Prot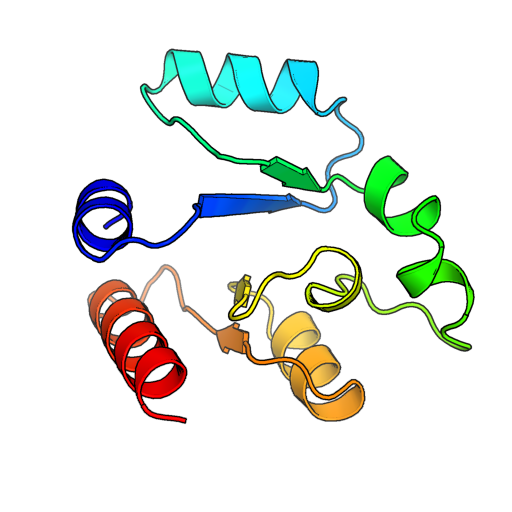ein AF-A0A935PYZ6-F1 (afdb_monomer_lite)

Foldseek 3Di:
DLVVCVVVPDFFEAEEQDPDDQVVVQVVCVVVVHHGPYYHYNVNQCPQPVQVPDPDRQPDDCVSVVRQEAEEQDPSVVVVCVVVVGHYQHADPPPPCSVVSVVVVSVVSVVD

Secondary structure (DSSP, 8-state):
-HHHHHHTTPPPEEE----S-HHHHHHHHHHTT---SEEE-HHHHHH-HHHHT-SS--S--GGGGT-S-EEES-HHHHHHHHHHT--EEE--TT-TTHHHHHHHHHHHHHH-

Organism: NCBI:txid2954385

Radius of gyration: 14.16 Å; chains: 1; bounding box: 30×37×36 Å

Sequence (112 aa):
MIAELRRRGWSIWIYTTSSRSPWQIRNWLLLHGIHVHGIVNSERHRTTPGSRFIRQLPSKFPPAFGIDLHVDDSEGVRMEGQEYGFRVVQVDPHDIFWMHKVLHAVDDVRLG

Structure (mmCIF, N/CA/C/O backbone):
data_AF-A0A935PYZ6-F1
#
_entry.id   AF-A0A935PYZ6-F1
#
loop_
_atom_site.group_PDB
_atom_site.id
_atom_site.type_symbol
_atom_site.label_atom_id
_atom_site.label_alt_id
_atom_site.label_comp_id
_atom_site.label_asym_id
_atom_site.label_entity_id
_atom_site.label_seq_id
_atom_site.pdbx_PDB_ins_code
_atom_site.Cartn_x
_atom_site.Cartn_y
_atom_site.Cartn_z
_atom_site.occupancy
_atom_site.B_iso_or_equiv
_atom_site.auth_seq_id
_atom_site.auth_comp_id
_atom_site.auth_asym_id
_atom_site.auth_atom_id
_atom_site.pdbx_PDB_model_num
ATOM 1 N N . MET A 1 1 ? -3.941 -14.072 -8.807 1.00 88.94 1 MET A N 1
ATOM 2 C CA . MET A 1 1 ? -4.311 -13.136 -7.718 1.00 88.94 1 MET A CA 1
ATOM 3 C C . MET A 1 1 ? -4.869 -11.799 -8.220 1.00 88.94 1 MET A C 1
ATOM 5 O O . MET A 1 1 ? -6.048 -11.567 -8.012 1.00 88.94 1 MET A O 1
ATOM 9 N N . ILE A 1 2 ? -4.097 -10.936 -8.902 1.00 92.00 2 ILE A N 1
ATOM 10 C CA . ILE A 1 2 ? -4.566 -9.595 -9.343 1.00 92.00 2 ILE A CA 1
ATOM 11 C C . ILE A 1 2 ? -5.877 -9.652 -10.147 1.00 92.00 2 ILE A C 1
ATOM 13 O O . ILE A 1 2 ? -6.796 -8.881 -9.883 1.00 92.00 2 ILE A O 1
ATOM 17 N N . ALA A 1 3 ? -5.986 -10.583 -11.102 1.00 92.25 3 ALA A N 1
ATOM 18 C CA . ALA A 1 3 ? -7.209 -10.774 -11.886 1.00 92.25 3 ALA A CA 1
ATOM 19 C C . ALA A 1 3 ? -8.421 -11.161 -11.017 1.00 92.25 3 ALA A C 1
ATOM 21 O O . ALA A 1 3 ? -9.519 -10.666 -11.243 1.00 92.25 3 ALA A O 1
ATOM 22 N N . GLU A 1 4 ? -8.208 -11.987 -9.991 1.00 94.44 4 GLU A N 1
ATOM 23 C CA . GLU A 1 4 ? -9.262 -12.415 -9.068 1.00 94.44 4 GLU A CA 1
ATOM 24 C C . GLU A 1 4 ? -9.744 -11.256 -8.187 1.00 94.44 4 GLU A C 1
ATOM 26 O O . GLU A 1 4 ? -10.944 -11.027 -8.070 1.00 94.44 4 GLU A O 1
ATOM 31 N N . LEU A 1 5 ? -8.823 -10.458 -7.640 1.00 94.50 5 LEU A N 1
ATOM 32 C CA . LEU A 1 5 ? -9.174 -9.264 -6.864 1.00 94.50 5 LEU A CA 1
ATOM 33 C C . LEU A 1 5 ? -9.978 -8.262 -7.706 1.00 94.50 5 LEU A C 1
ATOM 35 O O . LEU A 1 5 ? -10.992 -7.736 -7.252 1.00 94.50 5 LEU A O 1
ATOM 39 N N . ARG A 1 6 ? -9.590 -8.065 -8.970 1.00 94.00 6 ARG A N 1
ATOM 40 C CA . ARG A 1 6 ? -10.339 -7.228 -9.921 1.00 94.00 6 ARG A CA 1
ATOM 41 C C . ARG A 1 6 ? -11.725 -7.780 -10.223 1.00 94.00 6 ARG A C 1
ATOM 43 O O . ARG A 1 6 ? -12.682 -7.018 -10.231 1.00 94.00 6 ARG A O 1
ATOM 50 N N . ARG A 1 7 ? -11.849 -9.095 -10.432 1.00 94.38 7 ARG A N 1
ATOM 51 C CA . ARG A 1 7 ? -13.142 -9.767 -10.639 1.00 94.38 7 ARG A CA 1
ATOM 52 C C . ARG A 1 7 ? -14.075 -9.569 -9.442 1.00 94.38 7 ARG A C 1
ATOM 54 O O . ARG A 1 7 ? -15.281 -9.449 -9.622 1.00 94.38 7 ARG A O 1
ATOM 61 N N . ARG A 1 8 ? -13.517 -9.490 -8.231 1.00 94.19 8 ARG A N 1
ATOM 62 C CA . ARG A 1 8 ? -14.248 -9.166 -6.996 1.00 94.19 8 ARG A CA 1
ATOM 63 C C . ARG A 1 8 ? -14.563 -7.671 -6.832 1.00 94.19 8 ARG A C 1
ATOM 65 O O . ARG A 1 8 ? -15.275 -7.327 -5.892 1.00 94.19 8 ARG A O 1
ATOM 72 N N . GLY A 1 9 ? -14.093 -6.803 -7.729 1.00 94.62 9 GLY A N 1
ATOM 73 C CA . GLY A 1 9 ? -14.374 -5.364 -7.730 1.00 94.62 9 GLY A CA 1
ATOM 74 C C . GLY A 1 9 ? -13.317 -4.491 -7.049 1.00 94.62 9 GLY A C 1
ATOM 75 O O . GLY A 1 9 ? -13.554 -3.303 -6.861 1.00 94.62 9 GLY A O 1
ATOM 76 N N . TRP A 1 10 ? -12.154 -5.040 -6.687 1.00 95.62 10 TRP A N 1
ATOM 77 C CA . TRP A 1 10 ? -11.112 -4.274 -6.000 1.00 95.62 10 TRP A CA 1
ATOM 78 C C . TRP A 1 10 ? -10.245 -3.452 -6.951 1.00 95.62 10 TRP A C 1
ATOM 80 O O . TRP A 1 10 ? -9.766 -3.933 -7.986 1.00 95.62 10 TRP A O 1
ATOM 90 N N . SER A 1 11 ? -9.964 -2.218 -6.531 1.00 96.56 11 SER A N 1
ATOM 91 C CA . SER A 1 11 ? -8.964 -1.362 -7.163 1.00 96.56 11 SER A CA 1
ATOM 92 C C . SER A 1 11 ? -7.563 -1.751 -6.701 1.00 96.56 11 SER A C 1
ATOM 94 O O . SER A 1 11 ? -7.240 -1.691 -5.522 1.00 96.56 11 SER A O 1
ATOM 96 N N . ILE A 1 12 ? -6.703 -2.132 -7.643 1.00 96.56 12 ILE A N 1
ATOM 97 C CA . ILE A 1 12 ? -5.326 -2.556 -7.346 1.00 96.56 12 ILE A CA 1
ATOM 98 C C . ILE A 1 12 ? -4.377 -1.367 -7.388 1.00 96.56 12 ILE A C 1
ATOM 100 O O . ILE A 1 12 ? -4.265 -0.721 -8.430 1.00 96.56 12 ILE A O 1
ATOM 104 N N . TRP A 1 13 ? -3.659 -1.128 -6.296 1.00 98.06 13 TRP A N 1
ATOM 105 C CA . TRP A 1 13 ? -2.644 -0.084 -6.174 1.00 98.06 13 TRP A CA 1
ATOM 106 C C . TRP A 1 13 ? -1.260 -0.686 -5.937 1.00 98.06 13 TRP A C 1
ATOM 108 O O . TRP A 1 13 ? -1.134 -1.791 -5.418 1.00 98.06 13 TRP A O 1
ATOM 118 N N . ILE A 1 14 ? -0.218 0.054 -6.310 1.00 97.81 14 ILE A N 1
ATOM 119 C CA . ILE A 1 14 ? 1.164 -0.254 -5.927 1.00 97.81 14 ILE A CA 1
ATOM 120 C C . ILE A 1 14 ? 1.651 0.833 -4.993 1.00 97.81 14 ILE A C 1
ATOM 122 O O . ILE A 1 14 ? 1.625 2.008 -5.350 1.00 97.81 14 ILE A O 1
ATOM 126 N N . TYR A 1 15 ? 2.140 0.431 -3.828 1.00 98.00 15 TYR A N 1
ATOM 127 C CA . TYR A 1 15 ? 2.745 1.330 -2.863 1.00 98.00 15 TYR A CA 1
ATOM 128 C C . TYR A 1 15 ? 4.181 0.886 -2.603 1.00 98.00 15 TYR A C 1
ATOM 130 O O . TYR A 1 15 ? 4.436 -0.149 -1.997 1.00 98.00 15 TYR A O 1
ATOM 138 N N . THR A 1 16 ? 5.132 1.671 -3.097 1.00 96.69 16 THR A N 1
ATOM 139 C CA . THR A 1 16 ? 6.561 1.374 -3.040 1.00 96.69 16 THR A CA 1
ATOM 140 C C . THR A 1 16 ? 7.348 2.539 -2.447 1.00 96.69 16 THR A C 1
ATOM 142 O O . THR A 1 16 ? 6.992 3.702 -2.616 1.00 96.69 16 THR A O 1
ATOM 145 N N . THR A 1 17 ? 8.470 2.229 -1.805 1.00 94.56 17 THR A N 1
ATOM 146 C CA . THR A 1 17 ? 9.470 3.211 -1.359 1.00 94.56 17 THR A CA 1
ATOM 147 C C . THR A 1 17 ? 10.448 3.611 -2.475 1.00 94.56 17 THR A C 1
ATOM 149 O O . THR A 1 17 ? 11.399 4.360 -2.245 1.00 94.56 17 THR A O 1
ATOM 152 N N . SER A 1 18 ? 10.227 3.158 -3.714 1.00 95.75 18 SER A N 1
ATOM 153 C CA . SER A 1 18 ? 11.026 3.578 -4.868 1.00 95.75 18 SER A CA 1
ATOM 154 C C . SER A 1 18 ? 10.972 5.097 -5.083 1.00 95.75 18 SER A C 1
ATOM 156 O O . SER A 1 18 ? 9.922 5.724 -4.933 1.00 95.75 18 SER A O 1
ATOM 158 N N . SER A 1 19 ? 12.097 5.685 -5.495 1.00 95.81 19 SER A N 1
ATOM 159 C CA . SER A 1 19 ? 12.185 7.073 -5.973 1.00 95.81 19 SER A CA 1
ATOM 160 C C . SER A 1 19 ? 11.827 7.228 -7.456 1.00 95.81 19 SER A C 1
ATOM 162 O O . SER A 1 19 ? 11.721 8.351 -7.945 1.00 95.81 19 SER A O 1
ATOM 164 N N . ARG A 1 20 ? 11.616 6.121 -8.189 1.00 97.25 20 ARG A N 1
ATOM 165 C CA . ARG A 1 20 ? 11.179 6.159 -9.594 1.00 97.25 20 ARG A CA 1
ATOM 166 C C . ARG A 1 20 ? 9.850 6.889 -9.716 1.00 97.25 20 ARG A C 1
ATOM 168 O O . ARG A 1 20 ? 8.990 6.774 -8.840 1.00 97.25 20 ARG A O 1
ATOM 175 N N . SER A 1 21 ? 9.654 7.602 -10.820 1.00 97.50 21 SER A N 1
ATOM 176 C CA . SER A 1 21 ? 8.388 8.289 -11.057 1.00 97.50 21 SER A CA 1
ATOM 177 C C . SER A 1 21 ? 7.241 7.278 -11.209 1.00 97.50 21 SER A C 1
ATOM 179 O O . SER A 1 21 ? 7.458 6.161 -11.698 1.00 97.50 21 SER A O 1
ATOM 181 N N . PRO A 1 22 ? 5.996 7.647 -10.856 1.00 97.50 22 PRO A N 1
ATOM 182 C CA . PRO A 1 22 ? 4.841 6.778 -11.074 1.00 97.50 22 PRO A CA 1
ATOM 183 C C . PRO A 1 22 ? 4.709 6.321 -12.532 1.00 97.50 22 PRO A C 1
ATOM 185 O O . PRO A 1 22 ? 4.306 5.192 -12.787 1.00 97.50 22 PRO A O 1
ATOM 188 N N . TRP A 1 23 ? 5.103 7.164 -13.492 1.00 97.38 23 TRP A N 1
ATOM 189 C CA . TRP A 1 23 ? 5.105 6.820 -14.914 1.00 97.38 23 TRP A CA 1
ATOM 190 C C . TRP A 1 23 ? 6.107 5.707 -15.247 1.00 97.38 23 TRP A C 1
ATOM 192 O O . TRP A 1 23 ? 5.742 4.745 -15.919 1.00 97.38 23 TRP A O 1
ATOM 202 N N . GLN A 1 24 ? 7.337 5.787 -14.726 1.00 97.88 24 GLN A N 1
ATOM 203 C CA . GLN A 1 24 ? 8.354 4.746 -14.923 1.00 97.88 24 GLN A CA 1
ATOM 204 C C . GLN A 1 24 ? 7.900 3.404 -14.342 1.00 97.88 24 GLN A C 1
ATOM 206 O O . GLN A 1 24 ? 8.006 2.375 -15.007 1.00 97.88 24 GLN A O 1
ATOM 211 N N . ILE A 1 25 ? 7.352 3.419 -13.122 1.00 98.06 25 ILE A N 1
ATOM 212 C CA . ILE A 1 25 ? 6.825 2.214 -12.467 1.00 98.06 25 ILE A CA 1
ATOM 213 C C . ILE A 1 25 ? 5.655 1.647 -13.278 1.00 98.06 25 ILE A C 1
ATOM 215 O O . ILE A 1 25 ? 5.609 0.445 -13.529 1.00 98.06 25 ILE A O 1
ATOM 219 N N . ARG A 1 26 ? 4.736 2.505 -13.744 1.00 97.94 26 ARG A N 1
ATOM 220 C CA . ARG A 1 26 ? 3.583 2.077 -14.543 1.00 97.94 26 ARG A CA 1
ATOM 221 C C . ARG A 1 26 ? 4.012 1.398 -15.833 1.00 97.94 26 ARG A C 1
ATOM 223 O O . ARG A 1 26 ? 3.517 0.319 -16.123 1.00 97.94 26 ARG A O 1
ATOM 230 N N . ASN A 1 27 ? 4.943 1.987 -16.577 1.00 97.75 27 ASN A N 1
ATOM 231 C CA . ASN A 1 27 ? 5.432 1.390 -17.819 1.00 97.75 27 ASN A CA 1
ATOM 232 C C . ASN A 1 27 ? 6.114 0.048 -17.576 1.00 97.75 27 ASN A C 1
ATOM 234 O O . ASN A 1 27 ? 5.859 -0.901 -18.307 1.00 97.75 27 ASN A O 1
ATOM 238 N N . TRP A 1 28 ? 6.927 -0.055 -16.522 1.00 97.88 28 TRP A N 1
ATOM 239 C CA . TRP A 1 28 ? 7.554 -1.322 -16.160 1.00 97.88 28 TRP A CA 1
ATOM 240 C C . TRP A 1 28 ? 6.514 -2.407 -15.842 1.00 97.88 28 TRP A C 1
ATOM 242 O O . TRP A 1 28 ? 6.634 -3.524 -16.334 1.00 97.88 28 TRP A O 1
ATOM 252 N N . LEU A 1 29 ? 5.450 -2.080 -15.103 1.00 96.88 29 LEU A N 1
ATOM 253 C CA . LEU A 1 29 ? 4.345 -3.011 -14.834 1.00 96.88 29 LEU A CA 1
ATOM 254 C C . LEU A 1 29 ? 3.589 -3.404 -16.112 1.00 96.88 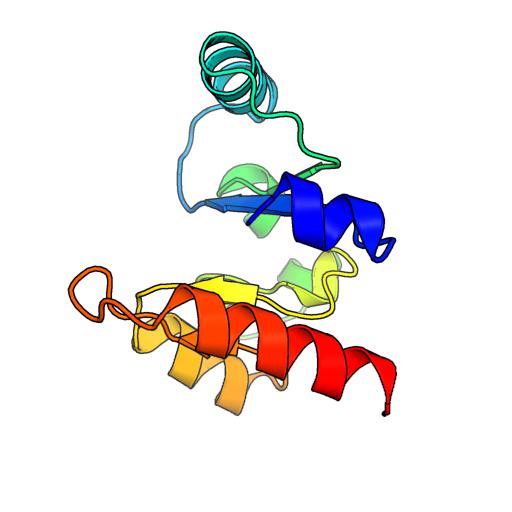29 LEU A C 1
ATOM 256 O O . LEU A 1 29 ? 3.269 -4.577 -16.296 1.00 96.88 29 LEU A O 1
ATOM 260 N N . LEU A 1 30 ? 3.355 -2.450 -17.019 1.00 96.12 30 LEU A N 1
ATOM 261 C CA . LEU A 1 30 ? 2.685 -2.697 -18.300 1.00 96.12 30 LEU A CA 1
ATOM 262 C C . LEU A 1 30 ? 3.469 -3.665 -19.194 1.00 96.12 30 LEU A C 1
ATOM 264 O O . LEU A 1 30 ? 2.849 -4.511 -19.832 1.00 96.12 30 LEU A O 1
ATOM 268 N N . LEU A 1 31 ? 4.806 -3.604 -19.196 1.00 97.50 31 LEU A N 1
ATOM 269 C CA . LEU A 1 31 ? 5.650 -4.575 -19.911 1.00 97.50 31 LEU A CA 1
ATOM 270 C C . LEU A 1 31 ? 5.457 -6.014 -19.407 1.00 97.50 31 LEU A C 1
ATOM 272 O O . LEU A 1 31 ? 5.689 -6.959 -20.152 1.00 97.50 31 LEU A O 1
ATOM 276 N N . HIS A 1 32 ? 4.991 -6.177 -18.168 1.00 95.19 32 HIS A N 1
ATOM 277 C CA . HIS A 1 32 ? 4.660 -7.469 -17.565 1.00 95.19 32 HIS A CA 1
ATOM 278 C C . HIS A 1 32 ? 3.149 -7.772 -17.605 1.00 95.19 32 HIS A C 1
ATOM 280 O O . HIS A 1 32 ? 2.685 -8.691 -16.934 1.00 95.19 32 HIS A O 1
ATOM 286 N N . GLY A 1 33 ? 2.353 -6.988 -18.345 1.00 94.50 33 GLY A N 1
ATOM 287 C CA . GLY A 1 33 ?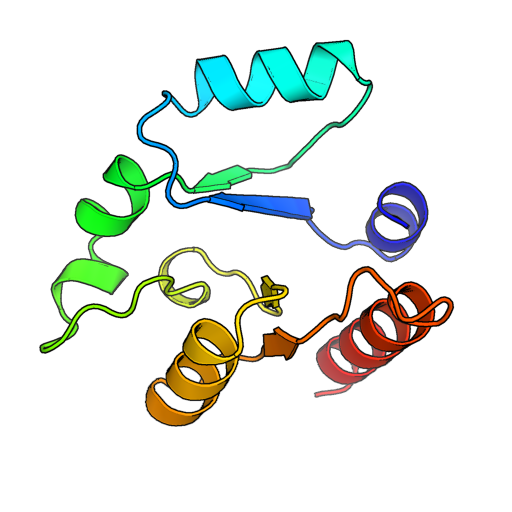 0.897 -7.151 -18.436 1.00 94.50 33 GLY A CA 1
ATOM 288 C C . GLY A 1 33 ? 0.134 -6.781 -17.156 1.00 94.50 33 GLY A C 1
ATOM 289 O O . GLY A 1 33 ? -1.044 -7.114 -17.012 1.00 94.50 33 GLY A O 1
ATOM 290 N N . ILE A 1 34 ? 0.779 -6.098 -16.206 1.00 93.94 34 ILE A N 1
ATOM 291 C CA . ILE A 1 34 ? 0.181 -5.730 -14.922 1.00 93.94 34 ILE A CA 1
ATOM 292 C C . ILE A 1 34 ? -0.390 -4.318 -15.018 1.00 93.94 34 ILE A C 1
ATOM 294 O O . ILE A 1 34 ? 0.322 -3.320 -15.110 1.00 93.94 34 ILE A O 1
ATOM 298 N N . HIS A 1 35 ? -1.711 -4.230 -14.931 1.00 92.75 35 HIS A N 1
ATOM 299 C CA . HIS A 1 35 ? -2.420 -2.960 -14.853 1.00 92.75 35 HIS A CA 1
ATOM 300 C C . HIS A 1 35 ? -2.750 -2.624 -13.391 1.00 92.75 35 HIS A C 1
ATOM 302 O O . HIS A 1 35 ? -3.171 -3.489 -12.617 1.00 92.75 35 HIS A O 1
ATOM 308 N N . VAL A 1 36 ? -2.641 -1.352 -13.012 1.00 95.88 36 VAL A N 1
ATOM 309 C CA . VAL A 1 36 ? -2.932 -0.861 -11.652 1.00 95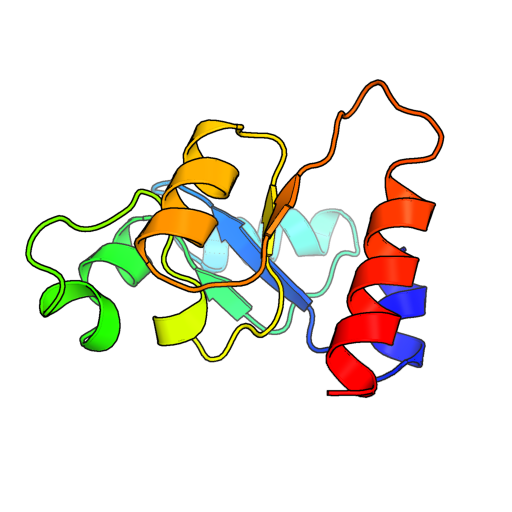.88 36 VAL A CA 1
ATOM 310 C C . VAL A 1 36 ? -3.706 0.455 -11.726 1.00 95.88 36 VAL A C 1
ATOM 312 O O . VAL A 1 36 ? -3.537 1.213 -12.680 1.00 95.88 36 VAL A O 1
ATOM 315 N N . HIS A 1 37 ? -4.569 0.701 -10.743 1.00 96.94 37 HIS A N 1
ATOM 316 C CA . HIS A 1 37 ? -5.393 1.908 -10.623 1.00 96.94 37 HIS A CA 1
ATOM 317 C C . HIS A 1 37 ? -4.556 3.109 -10.190 1.00 96.94 37 HIS A C 1
ATOM 319 O O . HIS A 1 37 ? -4.764 4.221 -10.667 1.00 96.94 37 HIS A O 1
ATOM 325 N N . GLY A 1 38 ? -3.573 2.880 -9.322 1.00 97.06 38 GLY A N 1
ATOM 326 C CA . GLY A 1 38 ? -2.711 3.937 -8.832 1.00 97.06 38 GLY A CA 1
ATOM 327 C C . GLY A 1 38 ? -1.364 3.423 -8.355 1.00 97.06 38 GLY A C 1
ATOM 328 O O . GLY A 1 38 ? -1.179 2.241 -8.065 1.00 97.06 38 GLY A O 1
ATOM 329 N N . ILE A 1 39 ? -0.407 4.344 -8.312 1.00 98.31 39 ILE A N 1
ATOM 330 C CA . ILE A 1 39 ? 0.940 4.111 -7.802 1.00 98.31 39 ILE A CA 1
ATOM 331 C C . ILE A 1 39 ? 1.245 5.197 -6.775 1.00 98.31 39 ILE A C 1
ATOM 333 O O . ILE A 1 39 ? 1.078 6.392 -7.051 1.00 98.31 39 ILE A O 1
ATOM 337 N N . VAL A 1 40 ? 1.703 4.773 -5.607 1.00 97.88 40 VAL A N 1
ATOM 338 C CA . VAL A 1 40 ? 2.268 5.610 -4.554 1.00 97.88 40 VAL A CA 1
ATOM 339 C C . VAL A 1 40 ? 3.748 5.265 -4.456 1.00 97.88 40 VAL A C 1
ATOM 341 O O . VAL A 1 40 ? 4.117 4.136 -4.147 1.00 97.88 40 VAL A O 1
ATOM 344 N N . ASN A 1 41 ? 4.597 6.232 -4.786 1.00 97.38 41 ASN A N 1
ATOM 345 C CA . ASN A 1 41 ? 6.044 6.150 -4.618 1.00 97.38 41 ASN A CA 1
ATOM 346 C C . ASN A 1 41 ? 6.477 7.037 -3.433 1.00 97.38 41 ASN A C 1
ATOM 348 O O . ASN A 1 41 ? 5.645 7.744 -2.856 1.00 97.38 41 ASN A O 1
ATOM 352 N N . SER A 1 42 ? 7.770 7.060 -3.100 1.00 95.25 42 SER A N 1
ATOM 353 C CA . SER A 1 42 ? 8.283 7.857 -1.970 1.00 95.25 42 SER A CA 1
ATOM 354 C C . SER A 1 42 ? 7.963 9.351 -2.071 1.00 95.25 42 SER A C 1
ATOM 356 O O . SER A 1 42 ? 7.620 9.980 -1.073 1.00 95.25 42 SER A O 1
ATOM 358 N N . GLU A 1 43 ? 8.016 9.924 -3.274 1.00 94.81 43 GLU A N 1
ATOM 359 C CA . GLU A 1 43 ? 7.704 11.343 -3.483 1.00 94.81 43 GLU A CA 1
ATOM 360 C C . GLU A 1 43 ? 6.218 11.639 -3.267 1.00 94.81 43 GLU A C 1
ATOM 362 O O . GLU A 1 43 ? 5.859 12.551 -2.518 1.00 94.81 43 GLU A O 1
ATOM 367 N N . ARG A 1 44 ? 5.326 10.835 -3.856 1.00 94.94 44 ARG A N 1
ATOM 368 C CA . ARG A 1 44 ? 3.881 10.977 -3.649 1.00 94.94 44 ARG A CA 1
ATOM 369 C C . ARG A 1 44 ? 3.504 10.763 -2.182 1.00 94.94 44 ARG A C 1
ATOM 371 O O . ARG A 1 44 ? 2.665 11.497 -1.671 1.00 94.94 44 ARG A O 1
ATOM 378 N N . HIS A 1 45 ? 4.141 9.812 -1.498 1.00 95.06 45 HIS A N 1
ATOM 379 C CA . HIS A 1 45 ? 3.959 9.582 -0.060 1.00 95.06 45 HIS A CA 1
ATOM 380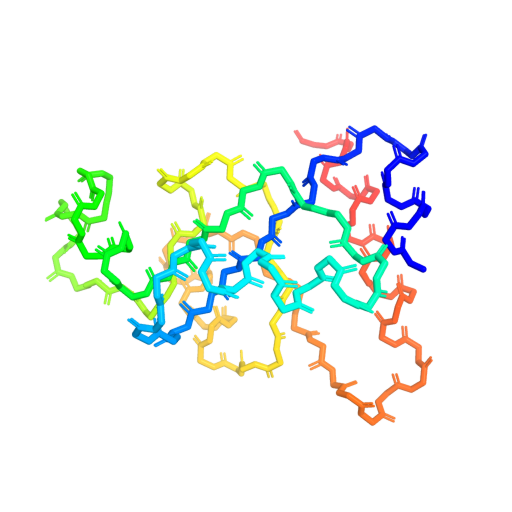 C C . HIS A 1 45 ? 4.237 10.842 0.766 1.00 95.06 45 HIS A C 1
ATOM 382 O O . HIS A 1 45 ? 3.361 11.314 1.485 1.00 95.06 45 HIS A O 1
ATOM 388 N N . ARG A 1 46 ? 5.422 11.438 0.599 1.00 91.88 46 ARG A N 1
ATOM 389 C CA . ARG A 1 46 ? 5.859 12.624 1.362 1.00 91.88 46 ARG A CA 1
ATOM 390 C C . ARG A 1 46 ? 5.031 13.867 1.057 1.00 91.88 46 ARG A C 1
ATOM 392 O O . ARG A 1 46 ? 4.791 14.703 1.923 1.00 91.88 46 ARG A O 1
ATOM 399 N N . THR A 1 47 ? 4.615 14.010 -0.196 1.00 91.25 47 THR A N 1
ATOM 400 C CA . THR A 1 47 ? 3.907 15.203 -0.664 1.00 91.25 47 THR A CA 1
ATOM 401 C C . THR A 1 47 ? 2.398 15.138 -0.434 1.00 91.25 47 THR A C 1
ATOM 403 O O . THR A 1 47 ? 1.746 16.172 -0.547 1.00 91.25 47 THR A O 1
ATOM 406 N N . THR A 1 48 ? 1.811 14.000 -0.065 1.00 91.31 48 THR A N 1
ATOM 407 C CA . THR A 1 48 ? 0.353 13.905 0.117 1.00 91.31 48 THR A CA 1
ATOM 408 C C . THR A 1 48 ? -0.087 14.562 1.430 1.00 91.31 48 THR A C 1
ATOM 410 O O . THR A 1 48 ? 0.462 14.224 2.476 1.00 91.31 48 THR A O 1
ATOM 413 N N . PRO A 1 49 ? -1.076 15.483 1.428 1.00 81.38 49 PRO A N 1
ATOM 414 C CA . PRO A 1 49 ? -1.492 16.201 2.635 1.00 81.38 49 PRO A CA 1
ATOM 415 C C . PRO A 1 49 ? -1.844 15.293 3.818 1.00 81.38 49 PRO A C 1
ATOM 417 O O . PRO A 1 49 ? -1.384 15.562 4.920 1.00 81.38 49 PRO A O 1
ATOM 420 N N . GLY A 1 50 ? -2.560 14.185 3.589 1.00 77.69 50 GLY A N 1
ATOM 421 C CA . GLY A 1 50 ? -2.917 13.221 4.643 1.00 77.69 50 GLY A CA 1
ATOM 422 C C . GLY A 1 50 ? -1.714 12.614 5.376 1.00 77.69 50 GLY A C 1
ATOM 423 O O . GLY A 1 50 ? -1.811 12.301 6.555 1.00 77.69 50 GLY A O 1
ATOM 424 N N . SER A 1 51 ? -0.563 12.528 4.708 1.00 75.94 51 SER A N 1
ATOM 425 C CA . SER A 1 51 ? 0.700 12.066 5.286 1.00 75.94 51 SER A CA 1
ATOM 426 C C . SER A 1 51 ? 1.422 13.168 6.075 1.00 75.94 51 SER A C 1
ATOM 428 O O . SER A 1 51 ? 2.050 12.900 7.094 1.00 75.94 51 SER A O 1
ATOM 430 N N . ARG A 1 52 ? 1.323 14.434 5.645 1.00 71.19 52 ARG A N 1
ATOM 431 C CA . ARG A 1 52 ? 2.079 15.558 6.238 1.00 71.19 52 ARG A CA 1
ATOM 432 C C . ARG A 1 52 ? 1.643 15.932 7.657 1.00 71.19 52 ARG A C 1
ATOM 434 O O . ARG A 1 52 ? 2.409 16.577 8.364 1.00 71.19 52 ARG A O 1
ATOM 441 N N . PHE A 1 53 ? 0.425 15.572 8.060 1.00 73.56 53 PHE A N 1
ATOM 442 C CA . PHE A 1 53 ? -0.105 15.879 9.395 1.00 73.56 53 PHE A CA 1
ATOM 443 C C . PHE A 1 53 ? 0.260 14.828 10.453 1.00 73.56 53 PHE A C 1
ATOM 445 O O . PHE A 1 53 ? -0.060 15.000 11.629 1.00 73.56 53 PHE A O 1
ATOM 452 N N . ILE A 1 54 ? 0.948 13.753 10.060 1.00 80.38 54 ILE A N 1
ATOM 453 C CA . ILE A 1 54 ? 1.391 12.706 10.978 1.00 80.38 54 ILE A CA 1
ATOM 454 C C . ILE A 1 54 ? 2.713 13.141 11.613 1.00 80.38 54 ILE A C 1
ATOM 456 O O . ILE A 1 54 ? 3.696 13.374 10.913 1.00 80.38 54 ILE A O 1
ATOM 460 N N . ARG A 1 55 ? 2.743 13.245 12.951 1.00 79.50 55 ARG A N 1
ATOM 461 C CA . ARG A 1 55 ? 3.928 13.713 13.705 1.00 79.50 55 ARG A CA 1
ATOM 462 C C . ARG A 1 55 ? 5.178 12.879 13.412 1.00 79.50 55 ARG A C 1
ATOM 464 O O . ARG A 1 55 ? 6.271 13.433 13.362 1.00 79.50 55 ARG A O 1
ATOM 471 N N . GLN A 1 56 ? 5.006 11.572 13.232 1.00 86.69 56 GLN A N 1
ATOM 472 C CA . GLN A 1 56 ? 6.040 10.636 12.803 1.00 86.69 56 GLN A CA 1
ATOM 473 C C . GLN A 1 56 ? 5.505 9.891 11.585 1.00 86.69 56 GLN A C 1
ATOM 475 O O . GLN A 1 56 ? 4.640 9.034 11.707 1.00 86.69 56 GLN A O 1
ATOM 480 N N . LEU A 1 57 ? 5.942 10.291 10.393 1.00 88.50 57 LEU A N 1
ATOM 481 C CA . LEU A 1 57 ? 5.431 9.714 9.155 1.00 88.50 57 LEU A CA 1
ATOM 482 C C . LEU A 1 57 ? 5.856 8.235 9.053 1.00 88.50 57 LEU A C 1
ATOM 484 O O . LEU A 1 57 ? 7.062 7.994 8.945 1.00 88.50 57 LEU A O 1
ATOM 488 N N . PRO A 1 58 ? 4.924 7.259 9.032 1.00 93.19 58 PRO A N 1
ATOM 489 C CA . PRO A 1 58 ? 5.281 5.860 8.820 1.00 93.19 58 PRO A CA 1
ATOM 490 C C . PRO A 1 58 ? 5.871 5.649 7.423 1.00 93.19 58 PRO A C 1
ATOM 492 O O . PRO A 1 58 ? 5.674 6.453 6.499 1.00 93.19 58 PRO A O 1
ATOM 495 N N . SER A 1 59 ? 6.569 4.531 7.238 1.00 94.81 59 SER A N 1
ATOM 496 C CA . SER A 1 59 ? 7.150 4.141 5.953 1.00 94.81 59 SER A CA 1
ATOM 497 C C . SER A 1 59 ? 6.101 4.082 4.838 1.00 94.81 59 SER A C 1
ATOM 499 O O . SER A 1 59 ? 6.384 4.460 3.695 1.00 94.81 59 SER A O 1
ATOM 501 N N . LYS A 1 60 ? 4.874 3.672 5.183 1.00 95.88 60 LYS A N 1
ATOM 502 C CA . LYS A 1 60 ? 3.690 3.693 4.321 1.00 95.88 60 LYS A CA 1
ATOM 503 C C . LYS A 1 60 ? 2.461 4.124 5.122 1.00 95.88 60 LYS A C 1
ATOM 505 O O . LYS A 1 60 ? 2.296 3.741 6.271 1.00 95.88 60 LYS A O 1
ATOM 510 N N . PHE A 1 61 ? 1.574 4.894 4.494 1.00 95.94 61 PHE A N 1
ATOM 511 C CA . PHE A 1 61 ? 0.292 5.296 5.072 1.00 95.94 61 PHE A CA 1
ATOM 512 C C . PHE A 1 61 ? -0.855 5.157 4.051 1.00 95.94 61 PHE A C 1
ATOM 514 O O . PHE A 1 61 ? -1.292 6.144 3.452 1.00 95.94 61 PHE A O 1
ATOM 521 N N . PRO A 1 62 ? -1.335 3.920 3.814 1.00 96.88 62 PRO A N 1
ATOM 522 C CA . PRO A 1 62 ? -2.408 3.618 2.860 1.00 96.88 62 PRO A CA 1
ATOM 523 C C . PRO A 1 62 ? -3.684 4.479 3.007 1.00 96.88 62 PRO A C 1
ATOM 525 O O . PRO A 1 62 ? -4.226 4.887 1.971 1.00 96.88 62 PRO A O 1
ATOM 528 N N . PRO A 1 63 ? -4.138 4.857 4.226 1.00 95.38 63 PRO A N 1
ATOM 529 C CA . PRO A 1 63 ? -5.340 5.679 4.393 1.00 95.38 63 PRO A CA 1
ATOM 530 C C . PRO A 1 63 ? -5.289 7.043 3.697 1.00 95.38 63 PRO A C 1
ATOM 532 O O . PRO A 1 63 ? -6.314 7.508 3.205 1.00 95.38 63 PRO A O 1
ATOM 535 N N . ALA A 1 64 ? -4.111 7.667 3.559 1.00 94.81 64 ALA A N 1
ATOM 536 C CA . ALA A 1 64 ? -3.980 8.941 2.836 1.00 94.81 64 ALA A CA 1
ATOM 537 C C . ALA A 1 64 ? -4.294 8.834 1.330 1.00 94.81 64 ALA A C 1
ATOM 539 O O . ALA A 1 64 ? -4.402 9.855 0.649 1.00 94.81 64 ALA A O 1
ATOM 540 N N . PHE A 1 65 ? -4.445 7.613 0.813 1.00 95.19 65 PHE A N 1
ATOM 541 C CA . PHE A 1 65 ? -4.738 7.314 -0.586 1.00 95.19 65 PHE A CA 1
ATOM 542 C C . PHE A 1 65 ? -6.070 6.581 -0.777 1.00 95.19 65 PHE A C 1
ATOM 544 O O . PHE A 1 65 ? -6.375 6.202 -1.907 1.00 95.19 65 PHE A O 1
ATOM 551 N N . GLY A 1 66 ? -6.849 6.379 0.294 1.00 94.38 66 GLY A N 1
ATOM 552 C CA . GLY A 1 66 ? -8.090 5.600 0.246 1.00 94.38 66 GLY A CA 1
ATOM 553 C C . GLY A 1 66 ? -7.855 4.121 -0.067 1.00 94.38 66 GLY A C 1
ATOM 554 O O . GLY A 1 66 ? -8.630 3.523 -0.803 1.00 94.38 66 GLY A O 1
ATOM 555 N N . ILE A 1 67 ? -6.743 3.553 0.412 1.00 97.25 67 ILE A N 1
ATOM 556 C CA . ILE A 1 67 ? -6.437 2.126 0.268 1.00 97.25 67 ILE A CA 1
ATOM 557 C C . ILE A 1 67 ? -6.915 1.401 1.531 1.00 97.25 67 ILE A C 1
ATOM 559 O O . ILE A 1 67 ? -6.394 1.652 2.618 1.00 97.25 67 ILE A O 1
ATOM 563 N N . ASP A 1 68 ? -7.874 0.487 1.369 1.00 97.31 68 ASP A N 1
ATOM 564 C CA . ASP A 1 68 ? -8.564 -0.191 2.480 1.00 97.31 68 ASP A CA 1
ATOM 565 C C . ASP A 1 68 ? -7.751 -1.326 3.122 1.00 97.31 68 ASP A C 1
ATOM 567 O O . ASP A 1 68 ? -7.927 -1.648 4.298 1.00 97.31 68 ASP A O 1
ATOM 571 N N . LEU A 1 69 ? -6.868 -1.953 2.340 1.00 97.81 69 LEU A N 1
ATOM 572 C CA . LEU A 1 69 ? -6.030 -3.072 2.760 1.00 97.81 69 LEU A CA 1
ATOM 573 C C . LEU A 1 69 ? -4.662 -2.973 2.094 1.00 97.81 69 LEU A C 1
ATOM 575 O O . LEU A 1 69 ? -4.560 -2.900 0.868 1.00 97.81 69 LEU A O 1
ATOM 579 N N . HIS A 1 70 ? -3.607 -3.011 2.899 1.00 98.12 70 HIS A N 1
ATOM 580 C CA . HIS A 1 70 ? -2.234 -3.015 2.410 1.00 98.12 70 HIS A CA 1
ATOM 581 C C . HIS A 1 70 ? -1.620 -4.408 2.539 1.00 98.12 70 HIS A C 1
ATOM 583 O O . HIS A 1 70 ? -1.797 -5.074 3.553 1.00 98.12 70 HIS A O 1
ATOM 589 N N . VAL A 1 71 ? -0.911 -4.864 1.509 1.00 97.88 71 VAL A N 1
ATOM 590 C CA . VAL A 1 71 ? -0.210 -6.157 1.508 1.00 97.88 71 VAL A CA 1
ATOM 591 C C . VAL A 1 71 ? 1.281 -5.868 1.434 1.00 97.88 71 VAL A C 1
ATOM 593 O O . VAL A 1 71 ? 1.720 -5.167 0.522 1.00 97.88 71 VAL A O 1
ATOM 596 N N . ASP A 1 72 ? 2.047 -6.379 2.391 1.00 97.81 72 ASP A N 1
ATOM 597 C CA . ASP A 1 72 ? 3.481 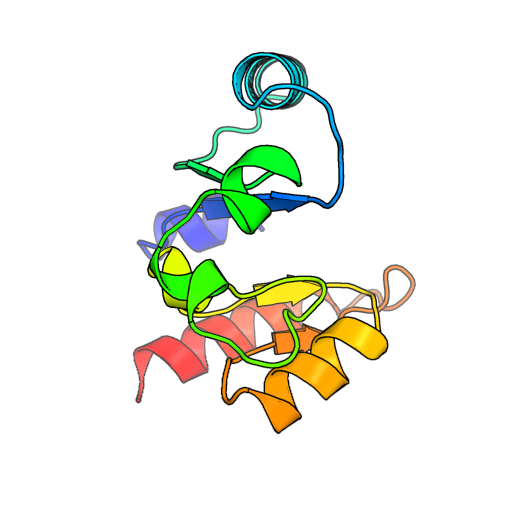-6.102 2.522 1.00 97.81 72 ASP A CA 1
ATOM 598 C C . ASP A 1 72 ? 4.192 -7.295 3.161 1.00 97.81 72 ASP A C 1
ATOM 600 O O . ASP A 1 72 ? 3.585 -8.028 3.934 1.00 97.81 72 ASP A O 1
ATOM 604 N N . ASP A 1 73 ? 5.467 -7.500 2.866 1.00 97.06 73 ASP A N 1
ATOM 605 C CA . ASP A 1 73 ? 6.290 -8.527 3.514 1.00 97.06 73 ASP A CA 1
ATOM 606 C C . ASP A 1 73 ? 7.000 -8.010 4.776 1.00 97.06 73 ASP A C 1
ATOM 608 O O . ASP A 1 73 ? 7.369 -8.783 5.665 1.00 97.06 73 ASP A O 1
ATOM 612 N N . SER A 1 74 ? 7.130 -6.688 4.909 1.00 97.31 74 SER A N 1
ATOM 613 C CA . SER A 1 74 ? 7.809 -6.056 6.035 1.00 97.31 74 SER A CA 1
ATOM 614 C C . SER A 1 74 ? 7.015 -6.149 7.339 1.00 97.31 74 SER A C 1
ATOM 616 O O . SER A 1 74 ? 5.904 -5.624 7.463 1.00 97.31 74 SER A O 1
ATOM 618 N N . GLU A 1 75 ? 7.647 -6.707 8.374 1.00 96.88 75 GLU A N 1
ATOM 619 C CA . GLU A 1 75 ? 7.125 -6.647 9.744 1.00 96.88 75 GLU A CA 1
ATOM 620 C C . GLU A 1 75 ? 6.978 -5.200 10.233 1.00 96.88 75 GLU A C 1
ATOM 622 O O . GLU A 1 75 ? 5.999 -4.872 10.903 1.00 96.88 75 GLU A O 1
ATOM 627 N N . GLY A 1 76 ? 7.899 -4.312 9.842 1.00 97.31 76 GLY A N 1
ATOM 628 C CA . GLY A 1 76 ? 7.832 -2.888 10.174 1.00 97.31 76 GLY A CA 1
ATOM 629 C C . GLY A 1 76 ? 6.527 -2.247 9.707 1.00 97.31 76 GLY A C 1
ATOM 630 O O . GLY A 1 76 ? 5.888 -1.531 10.469 1.00 97.31 76 GLY A O 1
ATOM 631 N N . VAL A 1 77 ? 6.068 -2.586 8.500 1.00 97.56 77 VAL A N 1
ATOM 632 C CA . VAL A 1 77 ? 4.798 -2.074 7.962 1.00 97.56 77 VAL A CA 1
ATOM 633 C C . VAL A 1 77 ? 3.601 -2.637 8.730 1.00 97.56 77 VAL A C 1
ATOM 635 O O . VAL A 1 77 ? 2.635 -1.914 8.960 1.00 97.56 77 VAL A O 1
ATOM 638 N N . ARG A 1 78 ? 3.652 -3.900 9.178 1.00 97.88 78 ARG A N 1
ATOM 639 C CA . ARG A 1 78 ? 2.609 -4.472 10.046 1.00 97.88 78 ARG A CA 1
ATOM 640 C C . ARG A 1 78 ? 2.534 -3.736 11.387 1.00 97.88 78 ARG A C 1
ATOM 642 O O . ARG A 1 78 ? 1.431 -3.443 11.845 1.00 97.88 78 ARG A O 1
ATOM 649 N N . MET A 1 79 ? 3.679 -3.442 12.005 1.00 97.88 79 MET A N 1
ATOM 650 C CA . MET A 1 79 ? 3.742 -2.686 13.263 1.00 97.88 79 MET A CA 1
ATOM 651 C C . MET A 1 79 ? 3.207 -1.261 13.087 1.00 97.88 79 MET A C 1
ATOM 653 O O . MET A 1 79 ? 2.363 -0.833 13.868 1.00 97.88 79 MET A O 1
ATOM 657 N N . GLU A 1 80 ? 3.602 -0.568 12.016 1.00 97.19 80 GLU A N 1
ATOM 658 C CA . GLU A 1 80 ? 3.045 0.744 11.661 1.00 97.19 80 GLU A CA 1
ATOM 659 C C . GLU A 1 80 ? 1.527 0.665 11.422 1.00 97.19 80 GLU A C 1
ATOM 661 O O . GLU A 1 80 ? 0.783 1.535 11.864 1.00 97.19 80 GLU A O 1
ATOM 666 N N . GLY A 1 81 ? 1.032 -0.398 10.783 1.00 97.06 81 GLY A N 1
ATOM 667 C CA . GLY A 1 81 ? -0.405 -0.630 10.612 1.00 97.06 81 GLY A CA 1
ATOM 668 C C . GLY A 1 81 ? -1.161 -0.701 11.938 1.00 97.06 81 GLY A C 1
ATOM 669 O O . GLY A 1 81 ? -2.236 -0.116 12.071 1.00 97.06 81 GLY A O 1
ATOM 670 N N . GLN A 1 82 ? -0.575 -1.361 12.940 1.00 97.25 82 GLN A N 1
ATOM 671 C CA . GLN A 1 82 ? -1.132 -1.438 14.294 1.00 97.25 82 GLN A CA 1
ATOM 672 C C . GLN A 1 82 ? -1.075 -0.091 15.020 1.00 97.25 82 GLN A C 1
ATOM 674 O O . GLN A 1 82 ? -2.047 0.288 15.668 1.00 97.25 82 GLN A O 1
ATOM 679 N N . GLU A 1 83 ? 0.036 0.635 14.897 1.00 96.19 83 GLU A N 1
ATOM 680 C CA . GLU A 1 83 ? 0.239 1.934 15.546 1.00 96.19 83 GLU A CA 1
ATOM 681 C C . GLU A 1 83 ? -0.670 3.028 14.964 1.00 96.19 83 GLU A C 1
ATOM 683 O O . GLU A 1 83 ? -1.286 3.790 15.707 1.00 96.19 83 GLU A O 1
ATOM 688 N N . TYR A 1 84 ? -0.786 3.089 13.635 1.00 94.62 84 TYR A N 1
ATOM 689 C CA . TYR A 1 84 ? -1.496 4.149 12.912 1.00 94.62 84 TYR A CA 1
ATOM 690 C C . TYR A 1 84 ? -2.898 3.738 12.430 1.00 94.62 84 TYR A C 1
ATOM 692 O O . TYR A 1 84 ? -3.568 4.521 11.753 1.00 94.62 84 TYR A O 1
ATOM 700 N N . GLY A 1 85 ? -3.359 2.532 12.774 1.00 95.25 85 GLY A N 1
ATOM 701 C CA . GLY A 1 85 ? -4.743 2.092 12.581 1.00 95.25 85 GLY A CA 1
ATOM 702 C C . GLY A 1 85 ? -5.131 1.746 11.140 1.00 95.25 85 GLY A C 1
ATOM 703 O O . GLY A 1 85 ? -6.281 1.960 10.758 1.00 95.25 85 GLY A O 1
ATOM 704 N N . PHE A 1 86 ? -4.210 1.214 10.331 1.00 96.06 86 PHE A N 1
ATOM 705 C CA . PHE A 1 86 ? -4.512 0.740 8.975 1.00 96.06 86 PHE A CA 1
ATOM 706 C C . PHE A 1 86 ? -4.319 -0.770 8.826 1.00 96.06 86 PHE A C 1
ATOM 708 O O . PHE A 1 86 ? -3.447 -1.381 9.441 1.00 96.06 86 PHE A O 1
ATOM 715 N N . ARG A 1 87 ? -5.158 -1.393 7.990 1.00 97.69 87 ARG A N 1
ATOM 716 C CA . ARG A 1 87 ? -5.180 -2.849 7.813 1.00 97.69 87 ARG A CA 1
ATOM 717 C C . ARG A 1 87 ? -3.984 -3.294 6.965 1.00 97.69 87 ARG A C 1
ATOM 719 O O . ARG A 1 87 ? -3.806 -2.819 5.842 1.00 97.69 87 ARG A O 1
ATOM 726 N N . VAL A 1 88 ? -3.195 -4.233 7.490 1.00 98.12 88 VAL A N 1
ATOM 727 C CA . VAL A 1 88 ? -2.043 -4.829 6.798 1.00 98.12 88 VAL A CA 1
ATOM 728 C C . VAL A 1 88 ? -2.160 -6.348 6.798 1.00 98.12 88 VAL A C 1
ATOM 730 O O . VAL A 1 88 ? -2.290 -6.960 7.856 1.00 98.12 88 VAL A O 1
ATOM 733 N N . VAL A 1 89 ? -2.050 -6.960 5.620 1.00 97.69 89 VAL A N 1
ATOM 734 C CA . VAL A 1 89 ? -1.756 -8.389 5.477 1.00 97.69 89 VAL A CA 1
ATOM 735 C C . VAL A 1 89 ? -0.254 -8.527 5.322 1.00 97.69 89 VAL A C 1
ATOM 737 O O . VAL A 1 89 ? 0.285 -8.245 4.249 1.00 97.69 89 VAL A O 1
ATOM 740 N N . GLN A 1 90 ? 0.419 -8.954 6.389 1.00 97.56 90 GLN A N 1
ATOM 741 C CA . GLN A 1 90 ? 1.818 -9.336 6.271 1.00 97.56 90 GLN A CA 1
ATOM 742 C C . GLN A 1 90 ? 1.909 -10.674 5.529 1.00 97.56 90 GLN A C 1
ATOM 744 O O . GLN A 1 90 ? 1.259 -11.646 5.925 1.00 97.56 90 GLN A O 1
ATOM 749 N N . VAL A 1 91 ? 2.698 -10.730 4.461 1.00 97.56 91 VAL A N 1
ATOM 750 C CA . VAL A 1 91 ? 2.939 -11.954 3.686 1.00 97.56 91 VAL A CA 1
ATOM 751 C C . VAL A 1 91 ? 4.384 -12.406 3.830 1.00 97.56 91 VAL A C 1
ATOM 753 O O . VAL A 1 91 ? 5.290 -11.593 3.939 1.00 97.56 91 VAL A O 1
ATOM 756 N N . ASP A 1 92 ? 4.602 -13.714 3.801 1.00 96.81 92 ASP A N 1
ATOM 757 C CA . ASP A 1 92 ? 5.934 -14.288 3.640 1.00 96.81 92 ASP A CA 1
ATOM 758 C C . ASP A 1 92 ? 6.044 -14.802 2.194 1.00 96.81 92 ASP A C 1
ATOM 760 O O . ASP A 1 92 ? 5.235 -15.646 1.798 1.00 96.81 92 ASP A O 1
ATOM 764 N N . PRO A 1 93 ? 7.002 -14.319 1.381 1.00 91.25 93 PRO A N 1
ATOM 765 C CA . PRO A 1 93 ? 7.219 -14.827 0.027 1.00 91.25 93 PRO A CA 1
ATOM 766 C C . PRO A 1 93 ? 7.494 -16.338 -0.040 1.00 91.25 93 PRO A C 1
ATOM 768 O O . PRO A 1 93 ? 7.281 -16.946 -1.091 1.00 91.25 93 PRO A O 1
ATOM 771 N N . HIS A 1 94 ? 7.959 -16.945 1.056 1.00 96.12 94 HIS A N 1
ATOM 772 C CA . HIS A 1 94 ? 8.221 -18.381 1.170 1.00 96.12 94 HIS A CA 1
ATOM 773 C C . HIS A 1 94 ? 6.997 -19.198 1.610 1.00 96.12 94 HIS A C 1
ATOM 775 O O . HIS A 1 94 ? 6.999 -20.423 1.477 1.00 96.12 94 HIS A O 1
ATOM 781 N N . ASP A 1 95 ? 5.935 -18.551 2.091 1.00 96.75 95 ASP A N 1
ATOM 782 C CA . ASP A 1 95 ? 4.686 -19.220 2.445 1.00 96.75 95 ASP A CA 1
ATOM 783 C C . ASP A 1 95 ? 3.851 -19.500 1.193 1.00 96.75 95 ASP A C 1
ATOM 785 O O . ASP A 1 95 ? 3.206 -18.613 0.645 1.00 96.75 95 ASP A O 1
ATOM 789 N N . ILE A 1 96 ? 3.775 -20.760 0.767 1.00 96.00 96 ILE A N 1
ATOM 790 C CA . ILE A 1 96 ? 3.010 -21.159 -0.427 1.00 96.00 96 ILE A CA 1
ATOM 791 C C . ILE A 1 96 ? 1.517 -20.775 -0.375 1.00 96.00 96 ILE A C 1
ATOM 793 O O . ILE A 1 96 ? 0.866 -20.706 -1.420 1.00 96.00 96 ILE A O 1
ATOM 797 N N . PHE A 1 97 ? 0.968 -20.499 0.812 1.00 96.19 97 PHE A N 1
ATOM 798 C CA . PHE A 1 97 ? -0.426 -20.108 1.017 1.00 96.19 97 PHE A CA 1
ATOM 799 C C . PHE A 1 97 ? -0.624 -18.599 1.212 1.00 96.19 97 PHE A C 1
ATOM 801 O O . PHE A 1 97 ? -1.754 -18.171 1.468 1.00 96.19 97 PHE A O 1
ATOM 808 N N . TRP A 1 98 ? 0.407 -17.764 1.033 1.00 96.19 98 TRP A N 1
ATOM 809 C CA . TRP A 1 98 ? 0.296 -16.313 1.241 1.00 96.19 98 TRP A CA 1
ATOM 810 C C . TRP A 1 98 ? -0.840 -15.685 0.413 1.00 96.19 98 TRP A C 1
ATOM 812 O O . TRP A 1 98 ? -1.553 -14.804 0.891 1.00 96.19 98 TRP A O 1
ATOM 822 N N . MET A 1 99 ? -1.088 -16.188 -0.803 1.00 95.38 99 MET A N 1
ATOM 823 C CA . MET A 1 99 ? -2.192 -15.713 -1.647 1.00 95.38 99 MET A CA 1
ATOM 824 C C . MET A 1 99 ? -3.566 -15.968 -1.017 1.00 95.38 99 MET A C 1
ATOM 826 O O . MET A 1 99 ? -4.457 -15.130 -1.146 1.00 95.38 99 MET A O 1
ATOM 830 N N . HIS A 1 100 ? -3.752 -17.102 -0.335 1.00 95.44 100 HIS A N 1
ATOM 831 C CA . HIS A 1 100 ? -5.005 -17.408 0.357 1.00 95.44 100 HIS A CA 1
ATOM 832 C C . HIS A 1 100 ? -5.226 -16.468 1.541 1.00 95.44 100 HIS A C 1
ATOM 834 O O . HIS A 1 100 ? -6.346 -15.996 1.726 1.00 95.44 100 HIS A O 1
ATOM 840 N N . LYS A 1 101 ? -4.161 -16.126 2.279 1.00 96.19 101 LYS A N 1
ATOM 841 C CA . LYS A 1 101 ? -4.219 -15.129 3.361 1.00 96.19 101 LYS A CA 1
ATOM 842 C C . LYS A 1 101 ? -4.687 -13.769 2.844 1.00 96.19 101 LYS A C 1
ATOM 844 O O . LYS A 1 101 ? -5.570 -13.160 3.439 1.00 96.19 101 LYS A O 1
ATOM 849 N N . VAL A 1 102 ? -4.151 -13.324 1.703 1.00 97.12 102 VAL A N 1
ATOM 850 C CA . VAL A 1 102 ? -4.576 -12.068 1.063 1.00 97.12 102 VAL A CA 1
ATOM 851 C C . VAL A 1 102 ? -6.043 -12.130 0.639 1.00 97.12 102 VAL A C 1
ATOM 853 O O . VAL A 1 102 ? -6.789 -11.197 0.914 1.00 97.12 102 VAL A O 1
ATOM 856 N N . LEU A 1 103 ? -6.480 -13.215 -0.009 1.00 96.00 103 LEU A N 1
ATOM 857 C CA . LEU A 1 103 ? -7.874 -13.352 -0.446 1.00 96.00 103 LEU A CA 1
ATOM 858 C C . LEU A 1 103 ? -8.857 -13.367 0.732 1.00 96.00 103 LEU A C 1
ATOM 860 O O . LEU A 1 103 ? -9.891 -12.716 0.641 1.00 96.00 103 LEU A O 1
ATOM 864 N N . HIS A 1 104 ? -8.518 -14.046 1.831 1.00 95.69 104 HIS A N 1
ATOM 865 C CA . HIS A 1 104 ? -9.339 -14.057 3.044 1.00 95.69 104 HIS A CA 1
ATOM 866 C C . HIS A 1 104 ? -9.455 -12.661 3.660 1.00 95.69 104 HIS A C 1
ATOM 868 O O . HIS A 1 104 ? -10.555 -12.185 3.911 1.00 95.69 104 HIS A O 1
ATOM 874 N N . ALA A 1 105 ? -8.330 -11.966 3.836 1.00 96.25 105 ALA A N 1
ATOM 875 C CA . ALA A 1 105 ? -8.328 -10.623 4.409 1.00 96.25 105 ALA A CA 1
ATOM 876 C C . ALA A 1 105 ? -9.138 -9.623 3.570 1.00 96.25 105 ALA A C 1
ATOM 878 O O . ALA A 1 105 ? -9.772 -8.717 4.100 1.00 96.25 105 ALA A O 1
ATOM 879 N N . VAL A 1 106 ? -9.136 -9.791 2.248 1.00 95.94 106 VAL A N 1
ATOM 880 C CA . VAL A 1 106 ? -9.966 -8.997 1.340 1.00 95.94 106 VAL A CA 1
ATOM 881 C C . VAL A 1 106 ? -11.461 -9.271 1.544 1.00 95.94 106 VAL A C 1
ATOM 883 O O . VAL A 1 106 ? -12.267 -8.342 1.459 1.00 95.94 106 VAL A O 1
ATOM 886 N N . ASP A 1 107 ? -11.843 -10.518 1.818 1.00 94.19 107 ASP A N 1
ATOM 887 C CA . ASP A 1 107 ? -13.231 -10.869 2.122 1.00 94.19 107 ASP A CA 1
ATOM 888 C C . ASP A 1 107 ? -13.662 -10.290 3.485 1.00 94.19 107 ASP A C 1
ATOM 890 O O . ASP A 1 107 ? -14.749 -9.719 3.574 1.00 94.19 107 ASP A O 1
ATOM 894 N N . ASP A 1 108 ? -12.781 -10.302 4.494 1.00 93.94 108 ASP A N 1
ATOM 895 C CA . ASP A 1 108 ? -13.026 -9.673 5.804 1.00 93.94 108 ASP A CA 1
ATOM 896 C C . ASP A 1 108 ? -13.269 -8.160 5.681 1.00 93.94 108 ASP A C 1
ATOM 898 O O . ASP A 1 108 ? -14.183 -7.617 6.302 1.00 93.94 108 ASP A O 1
ATOM 902 N N . VAL A 1 109 ? -12.494 -7.470 4.833 1.00 92.94 109 VAL A N 1
ATOM 903 C CA . VAL A 1 109 ? -12.659 -6.023 4.593 1.00 92.94 109 VAL A CA 1
ATOM 904 C C . VAL A 1 109 ? -14.022 -5.706 3.983 1.00 92.94 109 VAL A C 1
ATOM 906 O O . VAL A 1 109 ? -14.574 -4.646 4.251 1.00 92.94 109 VAL A O 1
ATOM 909 N N . ARG A 1 110 ? -14.577 -6.605 3.165 1.00 84.81 110 ARG A N 1
ATOM 910 C CA . ARG A 1 110 ? -15.877 -6.398 2.514 1.00 84.81 110 ARG A CA 1
ATOM 911 C C . ARG A 1 110 ? -17.056 -6.531 3.483 1.00 84.81 110 ARG A C 1
ATOM 913 O O . ARG A 1 110 ? -18.132 -6.019 3.185 1.00 84.81 110 ARG A O 1
ATOM 920 N N . LEU A 1 111 ? -16.875 -7.266 4.580 1.00 80.44 111 LEU A N 1
ATOM 921 C CA . LEU A 1 111 ? -17.929 -7.590 5.542 1.00 80.44 111 LEU A CA 1
ATOM 922 C C . LEU A 1 111 ? -18.060 -6.577 6.689 1.00 80.44 111 LEU A C 1
ATOM 924 O O . LEU A 1 111 ? -19.073 -6.620 7.387 1.00 80.44 111 LEU A O 1
ATOM 928 N N . GLY A 1 112 ? -17.077 -5.693 6.895 1.00 58.66 112 GLY A N 1
ATOM 929 C CA . GLY A 1 112 ? -17.063 -4.727 8.001 1.00 58.66 112 GLY A CA 1
ATOM 930 C C . GLY A 1 112 ? -16.635 -3.336 7.585 1.00 58.66 112 GLY A C 1
ATOM 931 O O . GLY A 1 112 ? -17.400 -2.398 7.889 1.00 58.66 112 GLY A O 1
#

pLDDT: mean 94.04, std 6.28, range [58.66, 98.31]